Protein AF-A0A6J6DQ54-F1 (afdb_monomer_lite)

Secondary structure (DSSP, 8-state):
-HHHHHHHHHHHHHHHHHHHTTSTTHHHHHHHHHHHTT--HHHHHHHHHHHHHHHHHHHHHHHHHHTTSHHHHHHHHHHHHHHHHHHHHHHHHHHHH---

Foldseek 3Di:
DVVVVLVCCLVVLLVQQLVLLVPVVSNVCSVVVCVVSVPDPVSNVVSNVVSCCCVVVVVVVVVVVLCVPVVSVVVVVVVVVVVVVVVVVVVVVVVVPPDD

Organism: NCBI:txid449393

Structure (mmCIF, N/CA/C/O backbone):
data_AF-A0A6J6DQ54-F1
#
_entry.id   AF-A0A6J6DQ54-F1
#
loop_
_atom_site.group_PDB
_atom_site.id
_atom_site.type_symbol
_atom_site.label_atom_id
_atom_site.label_alt_id
_atom_site.label_comp_id
_atom_site.label_asym_id
_atom_site.label_entity_id
_atom_site.label_seq_id
_atom_site.pdbx_PDB_ins_code
_atom_site.Cartn_x
_atom_site.Cartn_y
_atom_site.Cartn_z
_atom_site.occupancy
_atom_site.B_iso_or_equiv
_atom_site.auth_seq_id
_atom_site.auth_comp_id
_atom_site.auth_asym_id
_atom_site.auth_atom_id
_atom_site.pdbx_PDB_model_num
ATOM 1 N N . MET A 1 1 ? -33.316 -5.309 15.065 1.00 51.53 1 MET A N 1
ATOM 2 C CA . MET A 1 1 ? -32.684 -4.977 13.767 1.00 51.53 1 MET A CA 1
ATOM 3 C C . MET A 1 1 ? -31.286 -4.368 13.948 1.00 51.53 1 MET A C 1
ATOM 5 O O . MET A 1 1 ? -30.346 -4.894 13.376 1.00 51.53 1 MET A O 1
ATOM 9 N N . ILE A 1 2 ? -31.111 -3.361 14.815 1.00 59.06 2 ILE A N 1
ATOM 10 C CA . ILE A 1 2 ? -29.822 -2.667 15.052 1.00 59.06 2 ILE A CA 1
ATOM 11 C C . ILE A 1 2 ? -28.741 -3.586 15.675 1.00 59.06 2 ILE A C 1
ATOM 13 O O . ILE A 1 2 ? -27.618 -3.627 15.189 1.00 59.06 2 ILE A O 1
ATOM 17 N N . LEU A 1 3 ? -29.103 -4.429 16.654 1.00 60.12 3 LEU A N 1
ATOM 18 C CA . LEU A 1 3 ? -28.172 -5.369 17.315 1.00 60.12 3 LEU A CA 1
ATOM 19 C C . LEU A 1 3 ? -27.559 -6.427 16.374 1.00 60.12 3 LEU A C 1
ATOM 21 O O . LEU A 1 3 ? -26.439 -6.879 16.586 1.00 60.12 3 LEU A O 1
ATOM 25 N N . HIS A 1 4 ? -28.284 -6.832 15.324 1.00 59.31 4 HIS A N 1
ATOM 26 C CA . HIS A 1 4 ? -27.768 -7.796 14.342 1.00 59.31 4 HIS A CA 1
ATOM 27 C C . HIS A 1 4 ? -26.795 -7.127 13.366 1.00 59.31 4 HIS A C 1
ATOM 29 O O . HIS A 1 4 ? -25.810 -7.746 12.972 1.00 59.31 4 HIS A O 1
ATOM 35 N N . ALA A 1 5 ? -27.042 -5.860 13.014 1.00 57.75 5 ALA A N 1
ATOM 36 C CA . ALA A 1 5 ? -26.126 -5.072 12.200 1.00 57.75 5 ALA A CA 1
ATOM 37 C C . ALA A 1 5 ? -24.809 -4.826 12.951 1.00 57.75 5 ALA A C 1
ATOM 39 O O . ALA A 1 5 ? -23.749 -5.081 12.392 1.00 57.75 5 ALA A O 1
ATOM 40 N N . GLU A 1 6 ? -24.850 -4.445 14.230 1.00 60.34 6 GLU A N 1
ATOM 41 C CA . GLU A 1 6 ? -23.632 -4.260 15.036 1.00 60.34 6 GLU A CA 1
ATOM 42 C C . GLU A 1 6 ? -22.815 -5.551 15.185 1.00 60.34 6 GLU A C 1
ATOM 44 O O . GLU A 1 6 ? -21.601 -5.533 14.989 1.00 60.34 6 GLU A O 1
ATOM 49 N N . ALA A 1 7 ? -23.461 -6.693 15.446 1.00 60.72 7 ALA A N 1
ATOM 50 C CA . ALA A 1 7 ? -22.772 -7.983 15.537 1.00 60.72 7 ALA A CA 1
ATOM 51 C C . ALA A 1 7 ? -22.189 -8.447 14.185 1.00 60.72 7 ALA A C 1
ATOM 53 O O . ALA A 1 7 ? -21.098 -9.025 14.136 1.00 60.72 7 ALA A O 1
ATOM 54 N N . PHE A 1 8 ? -22.888 -8.172 13.079 1.00 58.22 8 PHE A N 1
ATOM 55 C CA . PHE A 1 8 ? -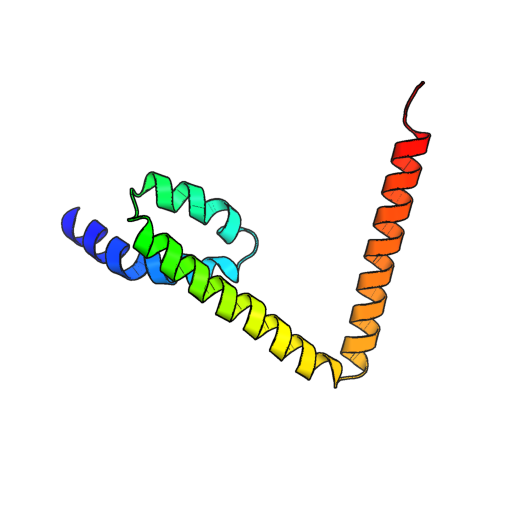22.401 -8.456 11.730 1.00 58.22 8 PHE A CA 1
ATOM 56 C C . PHE A 1 8 ? -21.213 -7.561 11.364 1.00 58.22 8 PHE A C 1
ATOM 58 O O . PHE A 1 8 ? -20.204 -8.075 10.883 1.00 58.22 8 PHE A O 1
ATOM 65 N N . TYR A 1 9 ? -21.274 -6.258 11.653 1.00 59.91 9 TYR A N 1
ATOM 66 C CA . TYR A 1 9 ? -20.171 -5.313 11.444 1.00 59.91 9 TYR A CA 1
ATOM 67 C C . TYR A 1 9 ? -18.964 -5.621 12.340 1.00 59.91 9 TYR A C 1
ATOM 69 O O . TYR A 1 9 ? -17.827 -5.525 11.878 1.00 59.91 9 TYR A O 1
ATOM 77 N N . ALA A 1 10 ? -19.188 -6.075 13.577 1.00 63.22 10 ALA A N 1
ATOM 78 C CA . ALA A 1 10 ? -18.119 -6.504 14.479 1.00 63.22 10 ALA A CA 1
ATOM 79 C C . ALA A 1 10 ? -17.331 -7.708 13.930 1.00 63.22 10 ALA A C 1
ATOM 81 O O . ALA A 1 10 ? -16.118 -7.785 14.119 1.00 63.22 10 ALA A O 1
ATOM 82 N N . LYS A 1 11 ? -17.993 -8.630 13.214 1.00 63.44 11 LYS A N 1
ATOM 83 C CA . LYS A 1 11 ? -17.341 -9.799 12.596 1.00 63.44 11 LYS A CA 1
ATOM 84 C C . LYS A 1 11 ? -16.816 -9.549 11.181 1.00 63.44 11 LYS A C 1
ATOM 86 O O . LYS A 1 11 ? -15.767 -10.079 10.823 1.00 63.44 11 LYS A O 1
ATOM 91 N N . THR A 1 12 ? -17.525 -8.775 10.363 1.00 73.75 12 THR A N 1
ATOM 92 C CA . THR A 1 12 ? -17.179 -8.575 8.942 1.00 73.75 12 THR A CA 1
ATOM 93 C C . THR A 1 12 ? -16.286 -7.365 8.698 1.00 73.75 12 THR A C 1
ATOM 95 O O . THR A 1 12 ? -15.511 -7.383 7.743 1.00 73.75 12 THR A O 1
ATOM 98 N N . GLY A 1 13 ? -16.295 -6.361 9.582 1.00 77.00 13 GLY A N 1
ATOM 99 C CA . GLY A 1 13 ? -15.440 -5.177 9.469 1.00 77.00 13 GLY A CA 1
ATOM 100 C C . GLY A 1 13 ? -13.947 -5.516 9.470 1.00 77.00 13 GLY A C 1
ATOM 101 O O . GLY A 1 13 ? -13.175 -4.911 8.732 1.00 77.00 13 GLY A O 1
ATOM 102 N N . TRP A 1 14 ? -13.543 -6.542 10.224 1.00 84.25 14 TRP A N 1
ATOM 103 C CA . TRP A 1 14 ? -12.153 -7.007 10.267 1.00 84.25 14 TRP A CA 1
ATOM 104 C C . TRP A 1 14 ? -11.677 -7.547 8.907 1.00 84.25 14 TRP A C 1
ATOM 106 O O . TRP A 1 14 ? -10.653 -7.110 8.383 1.00 84.2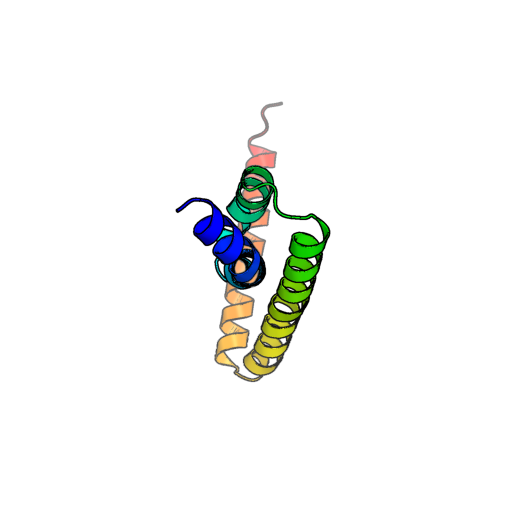5 14 TRP A O 1
ATOM 116 N N . TRP A 1 15 ? -12.463 -8.422 8.274 1.00 85.19 15 TRP A N 1
ATOM 117 C CA . TRP A 1 15 ? -12.159 -8.936 6.934 1.00 85.19 15 TRP A CA 1
ATOM 118 C C . TRP A 1 15 ? -12.303 -7.872 5.845 1.00 85.19 15 TRP A C 1
ATOM 120 O O . TRP A 1 15 ? -11.521 -7.867 4.895 1.00 85.19 15 TRP A O 1
ATOM 130 N N . ALA A 1 16 ? -13.249 -6.941 5.992 1.00 87.00 16 ALA A N 1
ATOM 131 C CA . ALA A 1 16 ? -13.445 -5.846 5.047 1.00 87.00 16 ALA A CA 1
ATOM 132 C C . ALA A 1 16 ? -12.207 -4.941 4.949 1.00 87.00 16 ALA A C 1
ATOM 134 O O . ALA A 1 16 ? -11.812 -4.568 3.846 1.00 87.00 16 ALA A O 1
ATOM 135 N N . VAL A 1 17 ? -11.545 -4.643 6.074 1.00 88.44 17 VAL A N 1
ATOM 136 C CA . VAL A 1 17 ? -10.298 -3.853 6.099 1.00 88.44 17 VAL A CA 1
ATOM 137 C C . VAL A 1 17 ? -9.165 -4.569 5.352 1.00 88.44 17 VAL A C 1
ATOM 139 O O . VAL A 1 17 ? -8.410 -3.929 4.617 1.00 88.44 17 VAL A O 1
ATOM 142 N N . ILE A 1 18 ? -9.062 -5.893 5.497 1.00 90.06 18 ILE A N 1
ATOM 143 C CA . ILE A 1 18 ? -8.069 -6.708 4.779 1.00 90.06 18 ILE A CA 1
ATOM 144 C C . ILE A 1 18 ? -8.380 -6.720 3.278 1.00 90.06 18 ILE A C 1
ATOM 146 O O . ILE A 1 18 ? -7.512 -6.397 2.468 1.00 90.06 18 ILE A O 1
ATOM 150 N N . ALA A 1 19 ? -9.619 -7.044 2.903 1.00 89.12 19 ALA A N 1
ATOM 151 C CA . ALA A 1 19 ? -10.049 -7.142 1.509 1.00 89.12 19 ALA A CA 1
ATOM 152 C C . ALA A 1 19 ? -9.914 -5.805 0.764 1.00 89.12 19 ALA A C 1
ATOM 154 O O . ALA A 1 19 ? -9.459 -5.760 -0.379 1.00 89.12 19 ALA A O 1
ATOM 155 N N . ALA A 1 20 ? -10.227 -4.696 1.431 1.00 89.81 20 ALA A N 1
ATOM 156 C CA . ALA A 1 20 ? -10.124 -3.367 0.853 1.00 89.81 20 ALA A CA 1
ATOM 157 C C . ALA A 1 20 ? -8.704 -2.984 0.417 1.00 89.81 20 ALA A C 1
ATOM 159 O O . ALA A 1 20 ? -8.553 -2.158 -0.478 1.00 89.81 20 ALA A O 1
ATOM 160 N N . ARG A 1 21 ? -7.653 -3.585 0.992 1.00 87.94 21 ARG A N 1
ATOM 161 C CA . ARG A 1 21 ? -6.264 -3.324 0.571 1.00 87.94 21 ARG A CA 1
ATOM 162 C C . ARG A 1 21 ? -5.954 -3.848 -0.830 1.00 87.94 21 ARG A C 1
ATOM 164 O O . ARG A 1 21 ? -5.068 -3.305 -1.485 1.00 87.94 21 ARG A O 1
ATOM 171 N N . PHE A 1 22 ? -6.703 -4.839 -1.307 1.00 87.94 22 PHE A N 1
ATOM 172 C CA . PHE A 1 22 ? -6.572 -5.375 -2.663 1.00 87.94 22 PHE A CA 1
ATOM 173 C C . PHE A 1 22 ? -7.309 -4.535 -3.710 1.00 87.94 22 PHE A C 1
ATOM 175 O O . PHE A 1 22 ? -7.042 -4.683 -4.899 1.00 87.94 22 PHE A O 1
ATOM 182 N N . ILE A 1 23 ? -8.194 -3.625 -3.287 1.00 90.25 23 ILE A N 1
ATOM 183 C CA . ILE A 1 23 ? -8.955 -2.750 -4.180 1.00 90.25 23 ILE A CA 1
ATOM 184 C C . ILE A 1 23 ? -8.453 -1.305 -3.997 1.00 90.25 23 ILE A C 1
ATOM 186 O O . ILE A 1 23 ? -8.780 -0.667 -2.993 1.00 90.25 23 ILE A O 1
ATOM 190 N N . PRO A 1 24 ? -7.682 -0.746 -4.953 1.00 84.88 24 PRO A N 1
ATOM 191 C CA . PRO A 1 24 ? -6.974 0.528 -4.783 1.00 84.88 24 PRO A CA 1
ATOM 192 C C . PRO A 1 24 ? -7.848 1.696 -4.322 1.00 84.88 24 PRO A C 1
ATOM 194 O O . PRO A 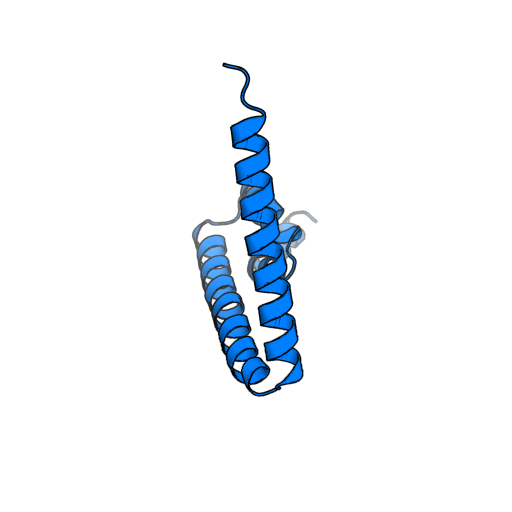1 24 ? -7.424 2.486 -3.485 1.00 84.88 24 PRO A O 1
ATOM 197 N N . TRP A 1 25 ? -9.075 1.785 -4.836 1.00 88.31 25 TRP A N 1
ATOM 198 C CA . TRP A 1 25 ? -10.015 2.852 -4.497 1.00 88.31 25 TRP A CA 1
ATOM 199 C C . TRP A 1 25 ? -10.699 2.642 -3.151 1.00 88.31 25 TRP A C 1
ATOM 201 O O . TRP A 1 25 ? -10.998 3.605 -2.464 1.00 88.31 25 TRP A O 1
ATOM 211 N N . VAL A 1 26 ? -10.934 1.398 -2.738 1.00 87.88 26 VAL A N 1
ATOM 212 C CA . VAL A 1 26 ? -11.643 1.116 -1.480 1.00 87.88 26 VAL A CA 1
ATOM 213 C 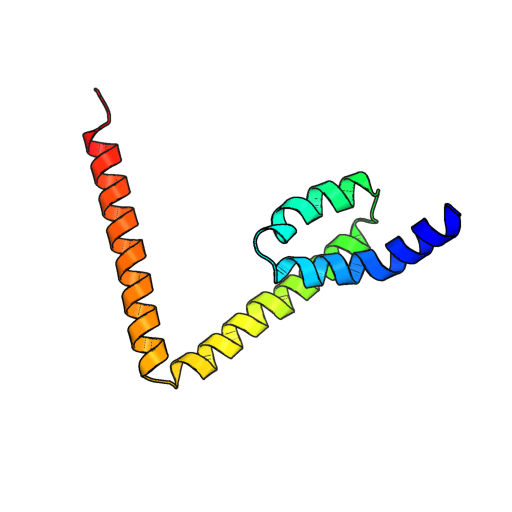C . VAL A 1 26 ? -10.745 1.432 -0.288 1.00 87.88 26 VAL A C 1
ATOM 215 O O . VAL A 1 26 ? -11.215 1.965 0.716 1.00 87.88 26 VAL A O 1
ATOM 218 N N . ARG A 1 27 ? -9.433 1.186 -0.405 1.00 87.75 27 ARG A N 1
ATOM 219 C CA . ARG A 1 27 ? -8.471 1.397 0.687 1.00 87.75 27 ARG A CA 1
ATOM 220 C C . ARG A 1 27 ? -8.423 2.842 1.213 1.00 87.75 27 ARG A C 1
ATOM 222 O O . ARG A 1 27 ? -8.027 3.042 2.357 1.00 87.75 27 ARG A O 1
ATOM 229 N N . THR A 1 28 ? -8.789 3.841 0.404 1.00 90.50 28 THR A N 1
ATOM 230 C CA . THR A 1 28 ? -8.817 5.255 0.824 1.00 90.50 28 THR A CA 1
ATOM 231 C C . THR A 1 28 ? -10.068 5.592 1.634 1.00 90.50 28 THR A C 1
ATOM 233 O O . THR A 1 28 ? -10.010 6.455 2.506 1.00 90.50 28 THR A O 1
ATOM 236 N N . PHE A 1 29 ? -11.176 4.884 1.405 1.00 88.50 29 PHE A N 1
ATOM 237 C CA . PHE A 1 29 ? -12.435 5.070 2.133 1.00 88.50 29 PHE A CA 1
ATOM 238 C C . PHE A 1 29 ? -12.499 4.280 3.444 1.00 88.50 29 PHE A C 1
ATOM 240 O O . PHE A 1 29 ? -13.294 4.609 4.323 1.00 88.50 29 PHE A O 1
ATOM 247 N N . VAL A 1 30 ? -11.647 3.268 3.613 1.00 88.00 30 VAL A N 1
ATOM 248 C CA . VAL A 1 30 ? -11.630 2.412 4.807 1.00 88.00 30 VAL A CA 1
ATOM 249 C C . VAL A 1 30 ? -11.410 3.180 6.117 1.00 88.00 30 VAL A C 1
ATOM 251 O O . VAL A 1 30 ? -12.215 2.976 7.025 1.00 88.00 30 VAL A O 1
ATOM 254 N N . PRO A 1 31 ? -10.393 4.056 6.273 1.00 86.94 31 PRO A N 1
ATOM 255 C CA . PRO A 1 31 ? -10.185 4.749 7.546 1.00 86.94 31 PRO A CA 1
ATOM 256 C C . PRO A 1 31 ? -11.354 5.678 7.934 1.00 86.94 31 PRO A C 1
ATOM 258 O O . PRO A 1 31 ? -11.802 5.593 9.079 1.00 86.94 31 PRO A O 1
ATOM 261 N N . PRO A 1 32 ? -11.918 6.499 7.019 1.00 88.19 32 PRO A N 1
ATOM 262 C CA . PRO A 1 32 ? -13.121 7.280 7.310 1.00 88.19 32 PRO A CA 1
ATOM 263 C C . PRO A 1 32 ? -14.333 6.426 7.700 1.00 88.19 32 PRO A C 1
ATOM 265 O O . PRO A 1 32 ? -15.008 6.743 8.676 1.00 88.19 32 PRO A O 1
ATOM 268 N N . ILE A 1 33 ? -14.595 5.330 6.977 1.00 85.25 33 ILE A N 1
ATOM 269 C CA . ILE A 1 33 ? -15.733 4.440 7.256 1.00 85.25 33 ILE A CA 1
ATOM 270 C C . ILE A 1 33 ? -15.562 3.750 8.614 1.00 85.25 33 ILE A C 1
ATOM 272 O O . ILE A 1 33 ? -16.510 3.708 9.394 1.00 85.25 33 ILE A O 1
ATOM 276 N N . ALA A 1 34 ? -14.357 3.268 8.930 1.00 85.50 34 ALA A N 1
ATOM 277 C CA . ALA A 1 34 ? -14.054 2.638 10.215 1.00 85.50 34 ALA A CA 1
ATOM 278 C C . ALA A 1 34 ? -14.201 3.617 11.395 1.00 85.50 34 ALA A C 1
ATOM 280 O O . ALA A 1 34 ? -14.688 3.238 12.463 1.00 85.50 34 ALA A O 1
ATOM 281 N N . GLY A 1 35 ? -13.819 4.884 11.198 1.00 84.44 35 GLY A N 1
ATOM 282 C CA . GLY A 1 35 ? -14.035 5.951 12.176 1.00 84.44 35 GLY A CA 1
ATOM 283 C C . GLY A 1 35 ? -15.518 6.285 12.358 1.00 84.44 35 GLY A C 1
ATOM 284 O O . GLY A 1 35 ? -16.003 6.345 13.489 1.00 84.44 35 GLY A O 1
ATOM 285 N N . ALA A 1 36 ? -16.262 6.430 11.257 1.00 85.31 36 ALA A N 1
ATOM 286 C CA . ALA A 1 36 ? -17.699 6.703 11.279 1.00 85.31 36 ALA A CA 1
ATOM 287 C C . ALA A 1 36 ? -18.507 5.563 11.927 1.00 85.31 36 ALA A C 1
ATOM 289 O O . ALA A 1 36 ? -19.486 5.819 12.626 1.00 85.31 36 ALA A O 1
ATOM 290 N N . SER A 1 37 ? -18.071 4.311 11.758 1.00 81.56 37 SER A N 1
ATOM 291 C CA . SER A 1 37 ? -18.702 3.136 12.367 1.00 81.56 37 SER A CA 1
ATOM 292 C C . SER A 1 37 ? -18.274 2.879 13.817 1.00 81.56 37 SER A C 1
ATOM 294 O O . SER A 1 37 ? -18.643 1.844 14.368 1.00 81.56 37 SER A O 1
ATOM 296 N N . LYS A 1 38 ? -17.466 3.761 14.431 1.00 83.06 38 LYS A N 1
ATOM 297 C CA . LYS A 1 38 ? -16.898 3.585 15.784 1.00 83.06 38 LYS A CA 1
ATOM 298 C C . LYS A 1 38 ? -16.202 2.228 15.971 1.00 83.06 38 LYS A C 1
ATOM 300 O O . LYS A 1 38 ? -16.323 1.591 17.018 1.00 83.06 38 LYS A O 1
ATOM 305 N N . MET A 1 39 ? -15.483 1.765 14.947 1.00 83.38 39 MET A N 1
ATOM 306 C CA . MET A 1 39 ? -14.753 0.501 15.019 1.00 83.38 39 MET A CA 1
ATOM 307 C C . MET A 1 39 ? -13.689 0.568 16.121 1.00 83.38 39 MET A C 1
ATOM 309 O O . MET A 1 39 ? -12.976 1.563 16.250 1.00 83.38 39 MET A O 1
ATOM 313 N N . ASN A 1 40 ? -13.553 -0.503 16.908 1.00 86.50 40 ASN A N 1
ATOM 314 C CA . ASN A 1 40 ? -12.502 -0.581 17.918 1.00 86.50 40 ASN A CA 1
ATOM 315 C C . ASN A 1 40 ? -11.121 -0.464 17.247 1.00 86.50 40 ASN A C 1
ATOM 317 O O . ASN A 1 40 ? -10.809 -1.198 16.303 1.00 86.50 40 ASN A O 1
ATOM 321 N N . TYR A 1 41 ? -10.293 0.444 17.764 1.00 85.00 41 TYR A N 1
ATOM 322 C CA . TYR A 1 41 ? -8.969 0.742 17.226 1.00 85.00 41 TYR A CA 1
ATOM 323 C C . TYR A 1 41 ? -8.077 -0.501 17.100 1.00 85.00 41 TYR A C 1
ATOM 325 O O . TYR A 1 41 ? -7.407 -0.675 16.085 1.00 85.00 41 TYR A O 1
ATOM 333 N N . TYR A 1 42 ? -8.105 -1.410 18.077 1.00 87.19 42 TYR A N 1
ATOM 334 C CA . TYR A 1 42 ? -7.284 -2.624 18.053 1.00 87.19 42 TYR A CA 1
ATOM 335 C C . TYR A 1 42 ? -7.757 -3.633 16.999 1.00 87.19 42 TYR A C 1
ATOM 337 O O . TYR A 1 42 ? -6.944 -4.305 16.356 1.00 87.19 42 TYR A O 1
ATOM 345 N N . THR A 1 43 ? -9.066 -3.711 16.759 1.00 85.50 43 THR A N 1
ATOM 346 C CA . THR A 1 43 ? -9.636 -4.538 15.687 1.00 85.50 43 THR A CA 1
ATOM 347 C C . THR A 1 43 ? -9.249 -3.982 14.319 1.00 85.50 43 THR A C 1
ATOM 349 O O . THR A 1 43 ? -8.837 -4.739 13.443 1.00 85.50 43 THR A O 1
ATOM 352 N N . PHE A 1 44 ? -9.313 -2.660 14.148 1.00 87.75 44 PHE A N 1
ATOM 353 C CA . PHE A 1 44 ? -8.858 -2.003 12.926 1.00 87.75 44 PHE A CA 1
ATOM 354 C C . PHE A 1 44 ? -7.357 -2.213 12.700 1.00 87.75 44 PHE A C 1
ATOM 356 O O . PHE A 1 44 ? -6.945 -2.628 11.618 1.00 87.75 44 PHE A O 1
ATOM 363 N N . LEU A 1 45 ? -6.538 -1.971 13.725 1.00 89.88 45 LEU A N 1
ATOM 364 C CA . LEU A 1 45 ? -5.086 -2.067 13.637 1.00 89.88 45 LEU A CA 1
ATOM 365 C C . LEU A 1 45 ? -4.630 -3.492 13.303 1.00 89.88 45 LEU A C 1
ATOM 367 O O . LEU A 1 45 ? -3.812 -3.667 12.403 1.00 89.88 45 LEU A O 1
ATOM 371 N N . SER A 1 46 ? -5.181 -4.508 13.974 1.00 91.88 46 SER A N 1
ATOM 372 C CA . SER A 1 46 ? -4.841 -5.913 13.704 1.00 91.88 46 SER A CA 1
ATOM 373 C C . SER A 1 46 ? -5.212 -6.342 12.280 1.00 91.88 46 SER A C 1
ATOM 375 O O . SER A 1 46 ? -4.375 -6.923 11.587 1.00 91.88 46 SER A O 1
ATOM 377 N N . ALA A 1 47 ? -6.414 -5.992 11.803 1.00 90.25 47 ALA A N 1
ATOM 378 C CA . ALA A 1 47 ? -6.820 -6.232 10.417 1.00 90.25 47 ALA A CA 1
ATOM 379 C C . ALA A 1 47 ? -5.901 -5.514 9.423 1.00 90.25 47 ALA A C 1
ATOM 381 O O . ALA A 1 47 ? -5.496 -6.074 8.406 1.00 90.25 47 ALA A O 1
ATOM 382 N N . ASN A 1 48 ? -5.547 -4.267 9.725 1.00 91.25 48 ASN A N 1
ATOM 383 C CA . ASN A 1 48 ? -4.721 -3.443 8.862 1.00 91.25 48 ASN A CA 1
ATOM 384 C C . ASN A 1 48 ? -3.288 -3.986 8.757 1.00 91.25 48 ASN A C 1
ATOM 386 O O . ASN A 1 48 ? -2.740 -4.038 7.658 1.00 91.25 48 ASN A O 1
ATOM 390 N N . ILE A 1 49 ? -2.695 -4.424 9.871 1.00 93.94 49 ILE A N 1
ATOM 391 C CA . ILE A 1 49 ? -1.361 -5.040 9.896 1.00 93.94 49 ILE A CA 1
ATOM 392 C C . ILE A 1 49 ? -1.370 -6.345 9.103 1.00 93.94 49 ILE A C 1
ATOM 394 O O . ILE A 1 49 ? -0.540 -6.513 8.212 1.00 93.94 49 ILE A O 1
ATOM 398 N N . LEU A 1 50 ? -2.328 -7.240 9.360 1.00 93.88 50 LEU A N 1
ATOM 399 C CA . LEU A 1 50 ? -2.424 -8.497 8.616 1.00 93.88 50 LEU A CA 1
ATOM 400 C C . LEU A 1 50 ? -2.643 -8.254 7.128 1.00 93.88 50 LEU A C 1
ATOM 402 O O . LEU A 1 50 ? -1.927 -8.814 6.303 1.00 93.88 50 LEU A O 1
ATOM 406 N N . GLY A 1 51 ? -3.556 -7.353 6.771 1.00 91.31 51 GLY A N 1
ATOM 407 C CA . GLY A 1 51 ? -3.744 -6.954 5.384 1.00 91.31 51 GLY A CA 1
ATOM 408 C C . GLY A 1 51 ? -2.478 -6.363 4.759 1.00 91.31 51 GLY A C 1
ATOM 409 O O . GLY A 1 51 ? -2.260 -6.548 3.568 1.00 91.31 51 GLY A O 1
ATOM 410 N N . ALA A 1 52 ? -1.615 -5.685 5.523 1.00 92.06 52 ALA A N 1
ATOM 411 C CA . ALA A 1 52 ? -0.323 -5.191 5.034 1.00 92.06 52 ALA A CA 1
ATOM 412 C C . ALA A 1 52 ? 0.672 -6.292 4.762 1.00 92.06 52 ALA A C 1
ATOM 414 O O . ALA A 1 52 ? 1.310 -6.276 3.713 1.00 92.06 52 ALA A O 1
ATOM 415 N N . VAL A 1 53 ? 0.782 -7.235 5.685 1.00 95.12 53 VAL A N 1
ATOM 416 C CA . VAL A 1 53 ? 1.700 -8.359 5.552 1.00 95.12 53 VAL A CA 1
ATOM 417 C C . VAL A 1 53 ? 1.265 -9.250 4.394 1.00 95.12 53 VAL A C 1
ATOM 419 O O . VAL A 1 53 ? 2.085 -9.579 3.544 1.00 95.12 53 VAL A O 1
ATOM 422 N N . VAL A 1 54 ? -0.027 -9.573 4.300 1.00 94.12 54 VAL A N 1
ATOM 423 C CA . VAL A 1 54 ? -0.557 -10.418 3.221 1.00 94.12 54 VAL A CA 1
ATOM 424 C C . VAL A 1 54 ? -0.450 -9.711 1.872 1.00 94.12 54 VAL A C 1
ATOM 426 O O . VAL A 1 54 ? 0.002 -10.317 0.908 1.00 94.12 54 VAL A O 1
ATOM 429 N N . TRP A 1 55 ? -0.824 -8.434 1.780 1.00 93.44 55 TRP A N 1
ATOM 430 C CA . TRP A 1 55 ? -0.747 -7.694 0.519 1.00 93.44 55 TRP A CA 1
ATOM 431 C C . TRP A 1 55 ? 0.703 -7.432 0.097 1.00 93.44 55 TRP A C 1
ATOM 433 O O . TRP A 1 55 ? 1.087 -7.754 -1.022 1.00 93.44 55 TRP A O 1
ATOM 443 N N . GLY A 1 56 ? 1.527 -6.889 0.995 1.00 92.94 56 GLY A N 1
ATOM 444 C CA . GLY A 1 56 ? 2.921 -6.551 0.709 1.00 92.94 56 GLY A CA 1
ATOM 445 C C . GLY A 1 56 ? 3.776 -7.792 0.477 1.00 92.94 56 GLY A C 1
ATOM 446 O O . GLY A 1 56 ? 4.488 -7.872 -0.522 1.00 92.94 56 GLY A O 1
ATOM 447 N N . GLY A 1 57 ? 3.660 -8.789 1.354 1.00 94.81 57 GLY A N 1
ATOM 448 C CA . GLY A 1 57 ? 4.336 -10.075 1.202 1.00 94.81 57 GLY A CA 1
ATOM 449 C C . GLY A 1 57 ? 3.831 -10.844 -0.016 1.00 94.81 57 GLY A C 1
ATOM 450 O O . GLY A 1 57 ? 4.636 -11.302 -0.820 1.00 94.81 57 GLY A O 1
ATOM 451 N N . GLY A 1 58 ? 2.512 -10.915 -0.210 1.00 93.25 58 GLY A N 1
ATOM 452 C CA . GLY A 1 58 ? 1.895 -11.604 -1.343 1.00 93.25 58 GLY A CA 1
ATOM 453 C C . GLY A 1 58 ? 2.316 -11.019 -2.687 1.00 93.25 58 GLY A C 1
ATOM 454 O O . GLY A 1 58 ? 2.740 -11.768 -3.563 1.00 93.25 58 GLY A O 1
ATOM 455 N N . ILE A 1 59 ? 2.285 -9.691 -2.839 1.00 91.31 59 ILE A N 1
ATOM 456 C CA . ILE A 1 59 ? 2.742 -9.029 -4.071 1.00 91.31 59 ILE A CA 1
ATOM 457 C C . ILE A 1 59 ? 4.249 -9.194 -4.263 1.00 91.31 59 ILE A C 1
ATOM 459 O O . ILE A 1 59 ? 4.683 -9.425 -5.387 1.00 91.31 59 ILE A O 1
ATOM 463 N N . SER A 1 60 ? 5.051 -9.116 -3.198 1.00 91.81 60 SER A N 1
ATOM 464 C CA . SER A 1 60 ? 6.508 -9.281 -3.308 1.00 91.81 60 SER A CA 1
ATOM 465 C C . SER A 1 60 ? 6.883 -10.692 -3.763 1.00 91.81 60 SER A C 1
ATOM 467 O O . SER A 1 60 ? 7.692 -10.855 -4.673 1.00 91.81 60 SER A O 1
ATOM 469 N N . ILE A 1 61 ? 6.255 -11.715 -3.177 1.00 93.25 61 ILE A N 1
ATOM 470 C CA . ILE A 1 61 ? 6.466 -13.117 -3.552 1.00 93.25 61 ILE A CA 1
ATOM 471 C C . ILE A 1 61 ? 5.944 -13.371 -4.971 1.00 93.25 61 ILE A C 1
ATOM 473 O O . ILE A 1 61 ? 6.642 -13.975 -5.783 1.00 93.25 61 ILE A O 1
ATOM 477 N N . ALA A 1 62 ? 4.748 -12.876 -5.301 1.00 90.38 62 ALA A N 1
ATOM 478 C CA . ALA A 1 62 ? 4.200 -12.984 -6.650 1.00 90.38 62 ALA A CA 1
ATOM 479 C C . ALA A 1 62 ? 5.115 -12.311 -7.683 1.00 90.38 62 ALA A C 1
ATOM 481 O O . ALA A 1 62 ? 5.362 -12.884 -8.738 1.00 90.38 62 ALA A O 1
ATOM 482 N N . GLY A 1 63 ? 5.671 -11.140 -7.360 1.00 89.25 63 GLY A N 1
ATOM 483 C CA . GLY A 1 63 ? 6.648 -10.435 -8.185 1.00 89.25 63 GLY A CA 1
ATOM 484 C C . GLY A 1 63 ? 7.949 -11.215 -8.362 1.00 89.25 63 GLY A C 1
ATOM 485 O O . GLY A 1 63 ? 8.464 -11.281 -9.474 1.00 89.25 63 GLY A O 1
ATOM 486 N N . TYR A 1 64 ? 8.448 -11.860 -7.303 1.00 88.88 64 TYR A N 1
ATOM 487 C CA . TYR A 1 64 ? 9.634 -12.719 -7.370 1.00 88.88 64 TYR A CA 1
ATOM 488 C C . TYR A 1 64 ? 9.440 -13.882 -8.351 1.00 88.88 64 TYR A C 1
ATOM 490 O O . TYR A 1 64 ? 10.281 -14.103 -9.222 1.00 88.88 64 TYR A O 1
ATOM 498 N N . TYR A 1 65 ? 8.305 -14.582 -8.276 1.00 89.19 65 TYR A N 1
ATOM 499 C CA . TYR A 1 65 ? 7.996 -15.645 -9.233 1.00 89.19 65 TYR A CA 1
ATOM 500 C C . TYR A 1 65 ? 7.716 -15.100 -10.635 1.00 89.19 65 TYR A C 1
ATOM 502 O O . TYR A 1 65 ? 8.184 -15.669 -11.618 1.00 89.19 65 TYR A O 1
ATOM 510 N N . ALA A 1 66 ? 7.011 -13.977 -10.754 1.00 86.88 66 ALA A N 1
ATOM 511 C CA . ALA A 1 66 ? 6.714 -13.357 -12.041 1.00 86.88 66 ALA A CA 1
ATOM 512 C C . ALA A 1 66 ? 7.981 -12.867 -12.767 1.00 86.88 66 ALA A C 1
ATOM 514 O O . ALA A 1 66 ? 8.027 -12.899 -13.995 1.00 86.88 6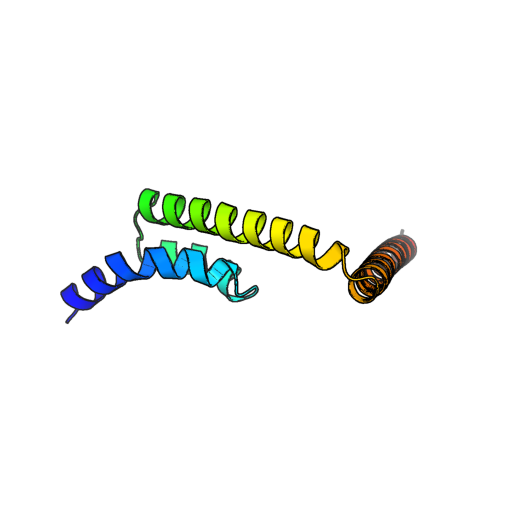6 ALA A O 1
ATOM 515 N N . ALA A 1 67 ? 9.034 -12.493 -12.032 1.00 83.50 67 ALA A N 1
ATOM 516 C CA . ALA A 1 67 ? 10.328 -12.112 -12.598 1.00 83.50 67 ALA A CA 1
ATOM 517 C C . ALA A 1 67 ? 11.045 -13.265 -13.323 1.00 83.50 67 ALA A C 1
ATOM 519 O O . ALA A 1 67 ? 11.889 -13.009 -14.176 1.00 83.50 67 ALA A O 1
ATOM 520 N N . SER A 1 68 ? 10.696 -14.524 -13.033 1.00 83.94 68 SER A N 1
ATOM 521 C CA . SER A 1 68 ? 11.223 -15.680 -13.774 1.00 83.94 68 SER A CA 1
ATOM 522 C C . SER A 1 68 ? 10.686 -15.779 -15.209 1.00 83.94 68 SER A C 1
ATOM 524 O O . SER A 1 68 ? 11.254 -16.500 -16.027 1.00 83.94 68 SER A O 1
ATOM 526 N N . ILE A 1 69 ? 9.614 -15.045 -15.537 1.00 88.50 69 ILE A N 1
ATOM 527 C CA . ILE A 1 69 ? 8.999 -15.028 -16.865 1.00 88.50 69 ILE A CA 1
ATOM 528 C C . ILE A 1 69 ? 9.587 -13.851 -17.665 1.00 88.50 69 ILE A C 1
ATOM 530 O O . ILE A 1 69 ? 9.291 -12.694 -17.346 1.00 88.50 69 ILE A O 1
ATOM 534 N N . PRO A 1 70 ? 10.350 -14.102 -18.751 1.00 84.00 70 PRO A N 1
ATOM 535 C CA . PRO A 1 70 ? 11.073 -13.053 -19.480 1.00 84.00 70 PRO A CA 1
ATOM 536 C C . PRO A 1 70 ? 10.170 -11.923 -19.994 1.00 84.00 70 PRO A C 1
ATOM 538 O O . PRO A 1 70 ? 10.525 -10.749 -19.927 1.00 84.00 70 PRO A O 1
ATOM 541 N N . VAL A 1 71 ? 8.958 -12.267 -20.446 1.00 86.50 71 VAL A N 1
ATOM 542 C CA . VAL A 1 71 ? 7.965 -11.305 -20.956 1.00 86.50 71 VAL A CA 1
ATOM 543 C C . VAL A 1 71 ? 7.544 -10.299 -19.879 1.00 86.50 71 VAL A C 1
ATOM 545 O O . VAL A 1 71 ? 7.433 -9.104 -20.156 1.00 86.50 71 VAL A O 1
ATOM 548 N N . ILE A 1 72 ? 7.341 -10.755 -18.638 1.00 86.75 72 ILE A N 1
ATOM 549 C CA . ILE A 1 72 ? 6.910 -9.887 -17.533 1.00 86.75 72 ILE A CA 1
ATOM 550 C C . ILE A 1 72 ? 8.037 -8.938 -17.136 1.00 86.75 72 ILE A C 1
ATOM 552 O O . ILE A 1 72 ? 7.780 -7.765 -16.861 1.00 86.75 72 ILE A O 1
ATOM 556 N N . GLN A 1 73 ? 9.282 -9.412 -17.153 1.00 83.31 73 GLN A N 1
ATOM 557 C CA . GLN A 1 73 ? 10.449 -8.585 -16.867 1.00 83.31 73 GLN A CA 1
ATOM 558 C C . GLN A 1 73 ? 10.585 -7.438 -17.884 1.00 83.31 73 GLN A C 1
ATOM 560 O O . GLN A 1 73 ? 10.732 -6.281 -17.485 1.00 83.31 73 GLN A O 1
ATOM 565 N N . THR A 1 74 ? 10.460 -7.727 -19.184 1.00 88.12 74 THR A N 1
ATOM 566 C CA . THR A 1 74 ? 10.524 -6.700 -20.238 1.00 88.12 74 THR A CA 1
ATOM 567 C C . THR A 1 74 ? 9.416 -5.657 -20.089 1.00 88.12 74 THR A C 1
ATOM 569 O O . THR A 1 74 ? 9.695 -4.457 -20.131 1.00 88.12 74 THR A O 1
ATOM 572 N N . ILE A 1 75 ? 8.172 -6.091 -19.861 1.00 90.19 75 ILE A N 1
ATOM 573 C CA . ILE A 1 75 ? 7.039 -5.176 -19.651 1.00 90.19 75 ILE A CA 1
ATOM 574 C C . ILE A 1 75 ? 7.252 -4.338 -18.387 1.00 90.19 75 ILE A C 1
ATOM 576 O O . ILE A 1 75 ? 7.033 -3.129 -18.411 1.00 90.19 75 ILE A O 1
ATOM 580 N N . SER A 1 76 ? 7.725 -4.946 -17.298 1.00 87.56 76 SER A N 1
ATOM 581 C CA . SER A 1 76 ? 7.972 -4.242 -16.034 1.00 87.56 76 SER A CA 1
ATOM 582 C C . SER A 1 76 ? 9.004 -3.125 -16.198 1.00 87.56 76 SER A C 1
ATOM 584 O O . SER A 1 76 ? 8.772 -2.010 -15.729 1.00 87.56 76 SER A O 1
ATOM 586 N N . TYR A 1 77 ? 10.107 -3.378 -16.912 1.00 89.44 77 TYR A N 1
ATOM 587 C CA . TYR A 1 77 ? 11.093 -2.336 -17.214 1.00 89.44 77 TYR A CA 1
ATOM 588 C C . TYR A 1 77 ? 10.541 -1.250 -18.139 1.00 89.44 77 TYR A C 1
ATOM 590 O O . TYR A 1 77 ? 10.808 -0.073 -17.905 1.00 89.44 77 TYR A O 1
ATOM 598 N N . ALA A 1 78 ? 9.742 -1.611 -19.146 1.00 92.19 78 ALA A N 1
ATOM 599 C CA . ALA A 1 78 ? 9.111 -0.635 -20.033 1.00 92.19 78 ALA A CA 1
ATOM 600 C C . ALA A 1 78 ? 8.153 0.296 -19.268 1.00 92.19 78 ALA A C 1
ATOM 602 O O . ALA A 1 78 ? 8.207 1.516 -19.433 1.00 92.19 78 ALA A O 1
ATOM 603 N N . VAL A 1 79 ? 7.325 -0.265 -18.382 1.00 92.88 79 VAL A N 1
ATOM 604 C CA . VAL A 1 79 ? 6.418 0.500 -17.514 1.00 92.88 79 VAL A CA 1
ATOM 605 C C . VAL A 1 79 ? 7.208 1.400 -16.562 1.00 92.88 79 VAL A C 1
ATOM 607 O O . VAL A 1 79 ? 6.894 2.584 -16.439 1.00 92.88 79 VAL A O 1
ATOM 610 N N . ALA A 1 80 ? 8.258 0.879 -15.921 1.00 91.69 80 ALA A N 1
ATOM 611 C CA . ALA A 1 80 ? 9.110 1.675 -15.039 1.00 91.69 80 ALA A CA 1
ATOM 612 C C . ALA A 1 80 ? 9.753 2.853 -15.787 1.00 91.69 80 ALA A C 1
ATOM 614 O O . ALA A 1 80 ? 9.684 3.991 -15.322 1.00 91.69 80 ALA A O 1
ATOM 615 N N . LEU A 1 81 ? 10.315 2.602 -16.972 1.00 94.50 81 LEU A N 1
ATOM 616 C CA . LEU A 1 81 ? 10.925 3.632 -17.807 1.00 94.50 81 LEU A CA 1
ATOM 617 C C . LEU A 1 81 ? 9.907 4.703 -18.219 1.00 94.50 81 LEU A C 1
ATOM 619 O O . LEU A 1 81 ? 10.205 5.893 -18.123 1.00 94.50 81 LEU A O 1
ATOM 623 N N . PHE A 1 82 ? 8.698 4.296 -18.613 1.00 95.88 82 PHE A N 1
ATOM 624 C CA . PHE A 1 82 ? 7.608 5.212 -18.944 1.00 95.88 82 PHE A CA 1
ATOM 625 C C . PHE A 1 82 ? 7.297 6.174 -17.788 1.00 95.88 82 PHE A C 1
ATOM 627 O O . PHE A 1 82 ? 7.254 7.389 -17.993 1.00 95.88 82 PHE A O 1
ATOM 634 N N . PHE A 1 83 ? 7.138 5.660 -16.564 1.00 95.75 83 PHE A N 1
ATOM 635 C CA . PHE A 1 83 ? 6.854 6.499 -15.396 1.00 95.75 83 PHE A CA 1
ATOM 636 C C . PHE A 1 83 ? 8.032 7.392 -14.999 1.00 95.75 83 PHE A C 1
ATOM 638 O O . PHE A 1 83 ? 7.815 8.552 -14.645 1.00 95.75 83 PHE A O 1
ATOM 645 N N . ILE A 1 84 ? 9.269 6.894 -15.086 1.00 94.88 84 ILE A N 1
ATOM 646 C CA . ILE A 1 84 ? 10.473 7.690 -14.807 1.00 94.88 84 ILE A CA 1
ATOM 647 C C . ILE A 1 84 ? 10.560 8.865 -15.784 1.00 94.88 84 ILE A C 1
ATOM 649 O O . ILE A 1 84 ? 10.650 10.015 -15.353 1.00 94.88 84 ILE A O 1
ATOM 653 N N . ILE A 1 85 ? 10.471 8.597 -17.089 1.00 96.12 85 ILE A N 1
ATOM 654 C CA . ILE A 1 85 ? 10.525 9.635 -18.126 1.00 96.12 85 ILE A CA 1
ATOM 655 C C . ILE A 1 85 ? 9.370 10.623 -17.944 1.00 96.12 85 ILE A C 1
ATOM 657 O O . ILE A 1 85 ? 9.598 11.832 -17.930 1.00 96.12 85 ILE A O 1
ATOM 661 N N . GLY A 1 86 ? 8.146 10.130 -17.737 1.00 95.38 86 GLY A N 1
ATOM 662 C CA . GLY A 1 86 ? 6.977 10.975 -17.496 1.00 95.38 86 GLY A CA 1
ATOM 663 C C . GLY A 1 86 ? 7.147 11.890 -16.279 1.00 95.38 86 GLY A C 1
ATOM 664 O O . GLY A 1 86 ? 6.831 13.079 -16.354 1.00 95.38 86 GLY A O 1
ATOM 665 N N . SER A 1 87 ? 7.707 11.378 -15.179 1.00 92.88 87 SER A N 1
ATOM 666 C CA . SE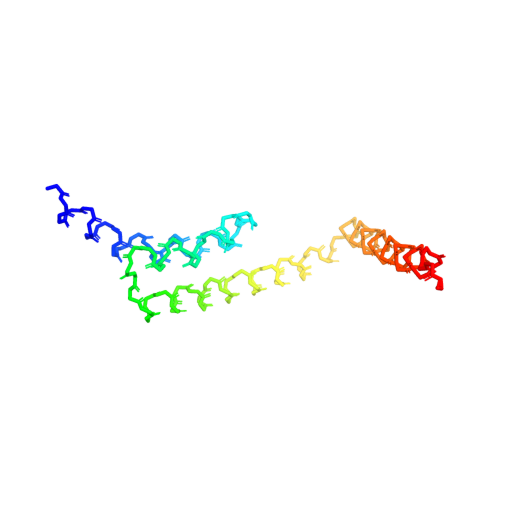R A 1 87 ? 7.979 12.165 -13.971 1.00 92.88 87 SER A CA 1
ATOM 667 C C . SER A 1 87 ? 9.058 13.224 -14.199 1.00 92.88 87 SER A C 1
ATOM 669 O O . SER A 1 87 ? 8.903 14.356 -13.739 1.00 92.88 87 SER A O 1
ATOM 671 N N . VAL A 1 88 ? 10.136 12.886 -14.913 1.00 95.00 88 VAL A N 1
ATOM 672 C CA . VAL A 1 88 ? 11.216 13.834 -15.237 1.00 95.00 88 VAL A CA 1
ATOM 673 C C . VAL A 1 88 ? 10.702 14.939 -16.155 1.00 95.00 88 VAL A C 1
ATOM 675 O O . VAL A 1 88 ? 10.929 16.113 -15.870 1.00 95.00 88 VAL A O 1
ATOM 678 N N . ILE A 1 89 ? 9.955 14.591 -17.207 1.00 94.56 89 ILE A N 1
ATOM 679 C CA . ILE A 1 89 ? 9.344 15.567 -18.119 1.00 94.56 89 ILE A CA 1
ATOM 680 C C . ILE A 1 89 ? 8.375 16.467 -17.354 1.00 94.56 89 ILE A C 1
ATOM 682 O O . ILE A 1 89 ? 8.458 17.684 -17.476 1.00 94.56 89 ILE A O 1
ATOM 686 N N . SER A 1 90 ? 7.487 15.895 -16.536 1.00 92.19 90 SER A N 1
ATOM 687 C CA . SER A 1 90 ? 6.544 16.666 -15.718 1.00 92.19 90 SER A CA 1
ATOM 688 C C . SER A 1 90 ? 7.268 17.639 -14.782 1.00 92.19 90 SER A C 1
ATOM 690 O O . SER A 1 90 ? 6.933 18.825 -14.738 1.00 92.19 90 SER A O 1
ATOM 692 N N . GLY A 1 91 ? 8.318 17.177 -14.097 1.00 91.00 91 GLY A N 1
ATOM 693 C CA . GLY A 1 91 ? 9.151 18.017 -13.236 1.00 91.00 91 GLY A CA 1
ATOM 694 C C . GLY A 1 91 ? 9.854 19.138 -14.002 1.00 91.00 91 GLY A C 1
ATOM 695 O O . GLY A 1 91 ? 9.824 20.290 -13.571 1.00 91.00 91 GLY A O 1
ATOM 696 N N . PHE A 1 92 ? 10.429 18.827 -15.164 1.00 91.06 92 PHE A N 1
ATOM 697 C CA . PHE A 1 92 ? 11.131 19.792 -16.009 1.00 91.06 92 PHE A CA 1
ATOM 698 C C . PHE A 1 92 ? 10.183 20.839 -16.604 1.00 91.06 92 PHE A C 1
ATOM 700 O O . PHE A 1 92 ? 10.457 22.036 -16.546 1.00 91.06 92 PHE A O 1
ATOM 707 N N . VAL A 1 93 ? 9.021 20.409 -17.102 1.00 90.62 93 VAL A N 1
ATOM 708 C CA . VAL A 1 93 ? 7.963 21.300 -17.592 1.00 90.62 93 VAL A CA 1
ATOM 709 C C . VAL A 1 93 ? 7.463 22.204 -16.468 1.00 90.62 93 VAL A C 1
ATOM 711 O O . VAL A 1 93 ? 7.304 23.401 -16.688 1.00 90.62 93 VAL A O 1
ATOM 714 N N . ASN A 1 94 ? 7.245 21.675 -15.262 1.00 88.44 94 ASN A N 1
ATOM 715 C CA . ASN A 1 94 ? 6.824 22.478 -14.114 1.00 88.44 94 ASN A CA 1
ATOM 716 C C . ASN A 1 94 ? 7.905 23.494 -13.696 1.00 88.44 94 ASN A C 1
ATOM 718 O O . ASN A 1 94 ? 7.591 24.639 -13.385 1.00 88.44 94 ASN A O 1
ATOM 722 N N . TYR A 1 95 ? 9.183 23.110 -13.749 1.00 88.06 95 TYR A N 1
ATOM 723 C CA . TYR A 1 95 ? 10.303 24.014 -13.480 1.00 88.06 95 TYR A CA 1
ATOM 724 C C . TYR A 1 95 ? 10.386 25.158 -14.502 1.00 88.06 95 TYR A C 1
ATOM 726 O O . TYR A 1 95 ? 10.511 26.313 -14.106 1.00 88.06 95 TYR A O 1
ATOM 734 N N . LEU A 1 96 ? 10.243 24.859 -15.798 1.00 87.25 96 LEU A N 1
ATOM 735 C CA . LEU A 1 96 ? 10.242 25.866 -16.866 1.00 87.25 96 LEU A CA 1
ATOM 736 C C . LEU A 1 96 ? 8.988 26.750 -16.871 1.00 87.25 96 LEU A C 1
ATOM 738 O O . LEU A 1 96 ? 9.044 27.891 -17.319 1.00 87.25 96 LEU A O 1
ATOM 742 N N . ARG A 1 97 ? 7.851 26.230 -16.395 1.00 83.19 97 ARG A N 1
ATOM 743 C CA . ARG A 1 97 ? 6.585 26.970 -16.302 1.00 83.19 97 ARG A CA 1
ATOM 744 C C . ARG A 1 97 ? 6.466 27.835 -15.056 1.00 83.19 97 ARG A C 1
ATOM 746 O O . ARG A 1 97 ? 5.481 28.560 -14.972 1.00 83.19 97 ARG A O 1
ATOM 753 N N . ARG A 1 98 ? 7.409 27.784 -14.105 1.00 76.25 98 ARG A N 1
ATOM 754 C CA . ARG A 1 98 ? 7.428 28.740 -12.989 1.00 76.25 98 ARG A CA 1
ATOM 755 C C . ARG A 1 98 ? 7.672 30.141 -13.559 1.00 76.25 98 ARG A C 1
ATOM 757 O O . ARG A 1 98 ? 8.791 30.403 -14.005 1.00 76.25 98 ARG A O 1
ATOM 764 N N . PRO A 1 99 ? 6.671 31.042 -13.556 1.00 67.94 99 PRO A N 1
ATOM 765 C CA . PRO A 1 99 ? 6.938 32.446 -13.814 1.00 67.94 99 PRO A CA 1
ATOM 766 C C . PRO A 1 99 ? 7.835 32.925 -12.669 1.00 67.94 99 PRO A C 1
ATOM 768 O O . PRO A 1 99 ? 7.595 32.564 -11.513 1.00 67.94 99 PRO A O 1
ATOM 771 N N . ARG A 1 100 ? 8.904 33.652 -12.997 1.00 57.53 100 ARG A N 1
ATOM 772 C CA . ARG A 1 100 ? 9.649 34.407 -11.985 1.00 57.53 100 ARG A CA 1
ATOM 773 C C . ARG A 1 100 ? 8.745 35.446 -11.338 1.00 57.53 100 ARG A C 1
ATOM 775 O O . ARG A 1 100 ? 7.918 36.019 -12.081 1.00 57.53 100 ARG A O 1
#

Radius of gyration: 20.44 Å; chains: 1; bounding box: 44×50×39 Å

pLDDT: mean 85.12, std 10.63, range [51.53, 96.12]

InterPro domains:
  IPR032816 VTT domain [PF09335] (5-64)
  IPR032818 DedA-like [PTHR30353] (4-98)

Sequence (100 aa):
MILHAEAFYAKTGWWAVIAARFIPWVRTFVPPIAGASKMNYYTFLSANILGAVVWGGGISIAGYYAASIPVIQTISYAVALFFIIGSVISGFVNYLRRPR